Protein AF-A0A2V7K7S3-F1 (afdb_monomer_lite)

pLDDT: mean 82.84, std 8.07, range [49.12, 89.88]

Structure (mmCIF, N/CA/C/O backbone):
data_AF-A0A2V7K7S3-F1
#
_entry.id   AF-A0A2V7K7S3-F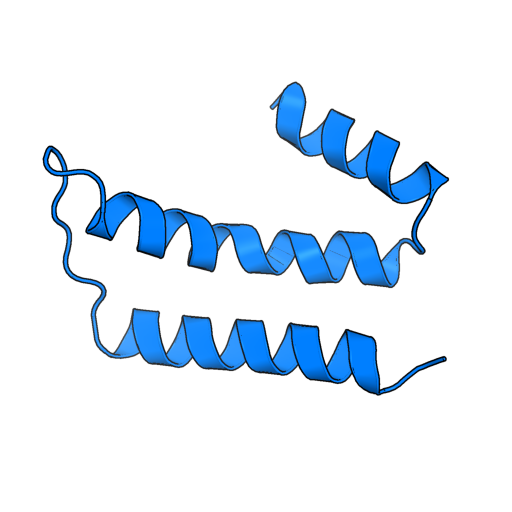1
#
loop_
_atom_site.group_PDB
_atom_site.id
_atom_site.type_symbol
_atom_site.label_atom_id
_atom_site.label_alt_id
_atom_site.label_comp_id
_atom_site.label_asym_id
_atom_site.label_entity_id
_atom_site.label_seq_id
_atom_site.pdbx_PDB_ins_code
_atom_site.Cartn_x
_atom_site.Cartn_y
_atom_site.Cartn_z
_atom_site.occupancy
_atom_site.B_iso_or_equiv
_atom_site.auth_seq_id
_atom_site.auth_comp_id
_atom_site.auth_asym_id
_atom_site.auth_atom_id
_atom_site.pdbx_PDB_model_num
ATOM 1 N N . MET A 1 1 ? 12.453 2.729 14.043 1.00 55.81 1 MET A N 1
ATOM 2 C CA . MET A 1 1 ? 11.496 3.518 13.234 1.00 55.81 1 MET A CA 1
ATOM 3 C C . MET A 1 1 ? 10.641 4.384 14.150 1.00 55.81 1 MET A C 1
ATOM 5 O O . MET A 1 1 ? 9.648 3.904 14.677 1.00 55.81 1 MET A O 1
ATOM 9 N N . LEU A 1 2 ? 11.045 5.635 14.399 1.00 63.19 2 LEU A N 1
ATOM 10 C CA . LEU A 1 2 ? 10.338 6.491 15.359 1.00 63.19 2 LEU A CA 1
ATOM 11 C C . LEU A 1 2 ? 8.972 6.949 14.821 1.00 63.19 2 LEU A C 1
ATOM 13 O O . LEU A 1 2 ? 8.016 6.997 15.578 1.00 63.19 2 LEU A O 1
ATOM 17 N N . ILE A 1 3 ? 8.849 7.216 13.517 1.00 76.00 3 ILE A N 1
ATOM 18 C CA . ILE A 1 3 ? 7.623 7.786 12.931 1.00 76.00 3 ILE A CA 1
ATOM 19 C C . ILE A 1 3 ? 6.581 6.708 12.599 1.00 76.00 3 ILE A C 1
ATOM 21 O O . ILE A 1 3 ? 5.415 6.898 12.918 1.00 76.00 3 ILE A O 1
ATOM 25 N N . GLY A 1 4 ? 6.978 5.554 12.049 1.00 79.94 4 GLY A N 1
ATOM 26 C CA . GLY A 1 4 ? 6.036 4.480 11.685 1.00 79.94 4 GLY A CA 1
ATOM 27 C C . GLY A 1 4 ? 5.286 3.897 12.890 1.00 79.94 4 GLY A C 1
ATOM 28 O O . GLY A 1 4 ? 4.059 3.922 12.940 1.00 79.94 4 GLY A O 1
ATOM 29 N N . HIS A 1 5 ? 6.011 3.456 13.926 1.00 82.56 5 HIS A N 1
ATOM 30 C CA . HIS A 1 5 ? 5.383 2.903 15.136 1.00 82.56 5 HIS A CA 1
ATOM 31 C C . HIS A 1 5 ? 4.622 3.950 15.962 1.00 82.56 5 HIS A C 1
ATOM 33 O O . HIS A 1 5 ? 3.605 3.619 16.576 1.00 82.56 5 HIS A O 1
ATOM 39 N N . THR A 1 6 ? 5.077 5.209 15.964 1.00 86.94 6 THR A N 1
ATOM 40 C CA . THR A 1 6 ? 4.361 6.311 16.631 1.00 86.94 6 THR A CA 1
ATOM 41 C C . THR A 1 6 ? 3.097 6.693 15.865 1.00 86.94 6 THR A C 1
ATOM 43 O O . THR A 1 6 ? 2.056 6.899 16.480 1.00 86.94 6 THR A O 1
ATOM 46 N N . GLY A 1 7 ? 3.149 6.711 14.530 1.00 83.44 7 GLY A N 1
ATOM 47 C CA . GLY A 1 7 ? 1.993 6.933 13.662 1.00 83.44 7 GLY A CA 1
ATOM 48 C C . GLY A 1 7 ? 0.932 5.847 13.829 1.00 83.44 7 GLY A C 1
ATOM 49 O O . GLY A 1 7 ? -0.241 6.169 13.993 1.00 83.44 7 GLY A O 1
ATOM 50 N N . MET A 1 8 ? 1.337 4.575 13.911 1.00 85.25 8 MET A N 1
ATOM 51 C CA . MET A 1 8 ? 0.416 3.477 14.231 1.00 85.25 8 MET A CA 1
ATOM 52 C C . MET A 1 8 ? -0.190 3.620 15.634 1.00 85.25 8 MET A C 1
ATOM 54 O O . MET A 1 8 ? -1.397 3.464 15.789 1.00 85.25 8 MET A O 1
ATOM 58 N N . ASN A 1 9 ? 0.604 3.980 16.650 1.00 86.62 9 ASN A N 1
ATOM 59 C CA . ASN A 1 9 ? 0.085 4.239 18.001 1.00 86.62 9 ASN A CA 1
ATOM 60 C C . ASN A 1 9 ? -0.906 5.411 18.044 1.00 86.62 9 ASN A C 1
ATOM 62 O O . ASN A 1 9 ? -1.886 5.363 18.785 1.00 86.62 9 ASN A O 1
ATOM 66 N N . TYR A 1 10 ? -0.672 6.453 17.246 1.00 87.88 10 TYR A N 1
ATOM 67 C CA . TYR A 1 10 ? -1.611 7.559 17.096 1.00 87.88 10 TYR A CA 1
ATOM 68 C C . TYR A 1 10 ? -2.895 7.104 16.394 1.00 87.88 10 TYR A C 1
ATOM 70 O O . TYR A 1 10 ? -3.986 7.366 16.892 1.00 87.88 10 TYR A O 1
ATOM 78 N N . ALA A 1 11 ? -2.781 6.357 15.293 1.00 85.44 11 ALA A N 1
ATOM 79 C CA . ALA A 1 11 ? -3.925 5.837 14.551 1.00 85.44 11 ALA A CA 1
ATOM 80 C C . ALA A 1 11 ? -4.800 4.903 15.404 1.00 85.44 11 ALA A C 1
ATOM 82 O O . ALA A 1 11 ? -6.021 4.970 15.313 1.00 85.44 11 ALA A O 1
ATOM 83 N N . LEU A 1 12 ? -4.204 4.108 16.300 1.00 87.44 12 LEU A N 1
ATOM 84 C CA . LEU A 1 12 ? -4.929 3.247 17.245 1.00 87.44 12 LEU A CA 1
ATOM 85 C C . LEU A 1 12 ? -5.817 4.013 18.238 1.00 87.44 12 LEU A C 1
ATOM 87 O O . LEU A 1 12 ? -6.729 3.421 18.810 1.00 87.44 12 LEU A O 1
ATOM 91 N N . ARG A 1 13 ? -5.585 5.317 18.450 1.00 86.69 13 ARG A N 1
ATOM 92 C CA . ARG A 1 13 ? -6.477 6.151 19.274 1.00 86.69 13 ARG A CA 1
ATOM 93 C C . ARG A 1 13 ? -7.786 6.506 18.565 1.00 86.69 13 ARG A C 1
ATOM 95 O O . ARG A 1 13 ? -8.746 6.840 19.248 1.00 86.69 13 ARG A O 1
ATOM 102 N N . TYR A 1 14 ? -7.822 6.441 17.232 1.00 84.38 14 TYR A N 1
ATOM 103 C CA . TYR A 1 14 ? -8.972 6.851 16.412 1.00 84.38 14 TYR A CA 1
ATOM 104 C C . TYR A 1 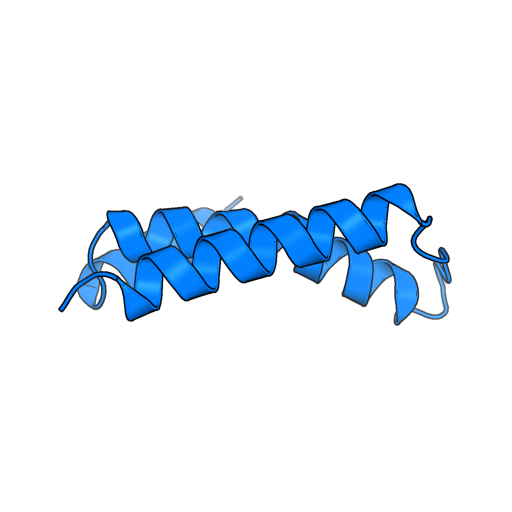14 ? -9.585 5.697 15.607 1.00 84.38 14 TYR A C 1
ATOM 106 O O . TYR A 1 14 ? -10.765 5.745 15.273 1.00 84.38 14 TYR A O 1
ATOM 114 N N . PHE A 1 15 ? -8.810 4.650 15.319 1.00 84.25 15 PHE A N 1
ATOM 115 C CA . PHE A 1 15 ? -9.211 3.509 14.503 1.00 84.25 15 PHE A CA 1
ATOM 116 C C . PHE A 1 15 ? -8.986 2.188 15.237 1.00 84.25 15 PHE A C 1
ATOM 118 O O . PHE A 1 15 ? -8.097 2.048 16.077 1.00 84.25 15 PHE A O 1
ATOM 125 N N . ARG A 1 16 ? -9.775 1.172 14.876 1.00 84.75 16 ARG A N 1
ATOM 126 C CA . ARG A 1 16 ? -9.627 -0.183 15.413 1.00 84.75 16 ARG A CA 1
ATOM 127 C C . ARG A 1 16 ? -8.287 -0.787 14.976 1.00 84.75 16 ARG A C 1
ATOM 129 O O . ARG A 1 16 ? -7.834 -0.565 13.855 1.00 84.75 16 ARG A O 1
ATOM 136 N N . ALA A 1 17 ? -7.694 -1.622 15.831 1.00 85.62 17 ALA A N 1
ATOM 137 C CA . ALA A 1 17 ? -6.411 -2.274 15.555 1.00 85.62 17 ALA A CA 1
ATOM 138 C C . ALA A 1 17 ? -6.379 -3.043 14.226 1.00 85.62 17 ALA A C 1
ATOM 140 O O . ALA A 1 17 ? -5.377 -3.006 13.517 1.00 85.62 17 ALA A O 1
ATOM 141 N N . THR A 1 18 ? -7.493 -3.676 13.850 1.00 84.81 18 THR A N 1
ATOM 142 C CA . THR A 1 18 ? -7.636 -4.364 12.562 1.00 84.81 18 THR A CA 1
ATOM 143 C C . THR A 1 18 ? -7.452 -3.406 11.385 1.00 84.81 18 THR A C 1
ATOM 145 O O . THR A 1 18 ? -6.686 -3.705 10.477 1.00 84.81 18 THR A O 1
ATOM 148 N N . THR A 1 19 ? -8.080 -2.230 11.429 1.00 83.81 19 THR A N 1
ATOM 149 C CA . THR A 1 19 ? -7.978 -1.207 10.380 1.00 83.81 19 THR A CA 1
ATOM 150 C C . THR A 1 19 ? -6.559 -0.661 10.262 1.00 83.81 19 THR A C 1
ATOM 152 O O . THR A 1 19 ? -6.032 -0.561 9.158 1.00 83.81 19 THR A O 1
ATOM 155 N N . VAL A 1 20 ? -5.913 -0.360 11.394 1.00 86.69 20 VAL A N 1
ATOM 156 C CA . VAL A 1 20 ? -4.538 0.167 11.411 1.00 86.69 20 VAL A CA 1
ATOM 157 C C . VAL A 1 20 ? -3.548 -0.858 10.850 1.00 86.69 20 VAL A C 1
ATOM 159 O O . VAL A 1 20 ? -2.703 -0.510 10.030 1.00 86.69 20 VAL A O 1
ATOM 162 N N . ASN A 1 21 ? -3.679 -2.132 11.234 1.00 85.94 21 ASN A N 1
ATOM 163 C CA . ASN A 1 21 ? -2.794 -3.195 10.757 1.00 85.94 21 ASN A CA 1
ATOM 164 C C . ASN A 1 21 ? -2.999 -3.506 9.266 1.00 85.94 21 ASN A C 1
ATOM 166 O O . ASN A 1 21 ? -2.041 -3.760 8.543 1.00 85.94 21 ASN A O 1
ATOM 170 N N . VAL A 1 22 ? -4.246 -3.458 8.793 1.00 86.12 22 VAL A N 1
ATOM 171 C CA . VAL A 1 22 ? -4.559 -3.638 7.372 1.00 86.12 22 VAL A CA 1
ATOM 172 C C . VAL A 1 22 ? -4.034 -2.464 6.542 1.00 86.12 22 VAL A C 1
ATOM 174 O O . VAL A 1 22 ? -3.461 -2.687 5.481 1.00 86.12 22 VAL A O 1
ATOM 177 N N . ALA A 1 23 ? -4.135 -1.228 7.035 1.00 85.06 23 ALA A N 1
ATOM 178 C CA . ALA A 1 23 ? -3.555 -0.064 6.366 1.00 85.06 23 ALA A CA 1
ATOM 179 C C . ALA A 1 23 ? -2.019 -0.140 6.267 1.00 85.06 23 ALA A C 1
ATOM 181 O O . ALA A 1 23 ? -1.455 0.270 5.254 1.00 85.06 23 ALA A O 1
ATOM 182 N N . ALA A 1 24 ? -1.344 -0.719 7.268 1.00 86.81 24 ALA A N 1
ATOM 183 C CA . ALA A 1 24 ? 0.108 -0.917 7.246 1.00 86.81 24 ALA A CA 1
ATOM 184 C C . ALA A 1 24 ? 0.572 -1.867 6.121 1.00 86.81 24 ALA A C 1
ATOM 186 O O . ALA A 1 24 ? 1.655 -1.691 5.569 1.00 86.81 24 ALA A O 1
ATOM 187 N N . LEU A 1 25 ? -0.268 -2.815 5.680 1.00 85.75 25 LEU A N 1
ATOM 188 C CA . LEU A 1 25 ? 0.030 -3.649 4.502 1.00 85.75 25 LEU A CA 1
ATOM 189 C C . LEU A 1 25 ? 0.157 -2.829 3.207 1.00 85.75 25 LEU A C 1
ATOM 191 O O . LEU A 1 25 ? 0.730 -3.317 2.236 1.00 85.75 25 LEU A O 1
ATOM 195 N N . GLY A 1 26 ? -0.343 -1.590 3.184 1.00 86.50 26 GLY A N 1
ATOM 196 C CA . GLY A 1 26 ? -0.189 -0.659 2.068 1.00 86.50 26 GLY A CA 1
ATOM 197 C C . GLY A 1 26 ? 1.212 -0.048 1.940 1.00 86.50 26 GLY A C 1
ATOM 198 O O . GLY A 1 26 ? 1.531 0.483 0.877 1.00 86.50 26 GLY A O 1
ATOM 199 N N . GLU A 1 27 ? 2.071 -0.140 2.961 1.00 88.75 27 GLU A N 1
ATOM 200 C CA . GLU A 1 27 ? 3.446 0.386 2.927 1.00 88.75 27 GLU A CA 1
ATOM 201 C C . GLU A 1 27 ? 4.275 -0.078 1.711 1.00 88.75 27 GLU A C 1
ATOM 203 O O . GLU A 1 27 ? 4.821 0.786 1.024 1.00 88.75 27 GLU A O 1
ATOM 208 N N . PRO A 1 28 ? 4.357 -1.377 1.358 1.00 85.38 28 PRO A N 1
ATOM 209 C CA . PRO A 1 28 ? 5.081 -1.824 0.162 1.00 85.38 28 PRO A CA 1
ATOM 210 C C . PRO A 1 28 ? 4.492 -1.284 -1.148 1.00 85.38 28 PRO A C 1
ATOM 212 O O . PRO A 1 28 ? 5.229 -1.040 -2.107 1.00 85.38 28 PRO A O 1
ATOM 215 N N . VAL A 1 29 ? 3.174 -1.062 -1.198 1.00 87.88 29 VAL A N 1
ATOM 216 C CA . VAL A 1 29 ? 2.502 -0.475 -2.367 1.00 87.88 29 VAL A CA 1
ATOM 217 C C . VAL A 1 29 ? 2.893 0.994 -2.499 1.00 87.88 29 VAL A C 1
ATOM 219 O O . VAL A 1 29 ? 3.340 1.417 -3.563 1.00 87.88 29 VAL A O 1
ATOM 222 N N . GLY A 1 30 ? 2.811 1.756 -1.403 1.00 85.69 30 GLY A N 1
ATOM 223 C CA . GLY A 1 30 ? 3.258 3.148 -1.354 1.00 85.69 30 GLY A CA 1
ATOM 224 C C . GLY A 1 30 ? 4.746 3.294 -1.677 1.00 85.69 30 GLY A C 1
ATOM 225 O O . GLY A 1 30 ? 5.118 4.157 -2.468 1.00 85.69 30 GLY A O 1
ATOM 226 N N . ALA A 1 31 ? 5.590 2.406 -1.149 1.00 87.56 31 ALA A N 1
ATOM 227 C CA . ALA A 1 31 ? 7.019 2.376 -1.445 1.00 87.56 31 ALA A CA 1
ATOM 228 C C . ALA A 1 31 ? 7.294 2.126 -2.935 1.00 87.56 31 ALA A C 1
ATOM 230 O O . ALA A 1 31 ? 8.126 2.814 -3.518 1.00 87.56 31 ALA A O 1
ATOM 231 N N . SER A 1 32 ? 6.554 1.209 -3.568 1.00 87.12 32 SER A N 1
ATOM 232 C CA . SER A 1 32 ? 6.674 0.934 -5.008 1.00 87.12 32 SER A CA 1
ATOM 233 C C . SER A 1 32 ? 6.256 2.136 -5.861 1.00 87.12 32 SER A C 1
ATOM 235 O O . SER A 1 32 ? 6.914 2.456 -6.848 1.00 87.12 32 SER A O 1
ATOM 237 N N . VAL A 1 33 ? 5.192 2.846 -5.466 1.00 86.69 33 VAL A N 1
ATOM 238 C CA . VAL A 1 33 ? 4.742 4.073 -6.148 1.00 86.69 33 VAL A CA 1
ATOM 239 C C . VAL A 1 33 ? 5.771 5.195 -6.004 1.00 86.69 33 VAL A C 1
ATOM 241 O O . VAL A 1 33 ? 6.066 5.881 -6.979 1.00 86.69 33 VAL A O 1
ATOM 244 N N . ILE A 1 34 ? 6.349 5.371 -4.812 1.00 86.94 34 ILE A N 1
ATOM 245 C CA . ILE A 1 34 ? 7.408 6.361 -4.581 1.00 86.94 34 ILE A CA 1
ATOM 246 C C . ILE A 1 34 ? 8.657 6.000 -5.392 1.00 86.94 34 ILE A C 1
ATOM 248 O O . ILE A 1 34 ? 9.216 6.876 -6.042 1.00 86.94 34 ILE A O 1
ATOM 252 N N . ALA A 1 35 ? 9.074 4.732 -5.408 1.00 87.06 35 ALA A N 1
ATOM 253 C CA . ALA A 1 35 ? 10.225 4.276 -6.191 1.00 87.06 35 ALA A CA 1
ATOM 254 C C . ALA A 1 35 ? 10.048 4.528 -7.698 1.00 87.06 35 ALA A C 1
ATOM 256 O O . ALA A 1 35 ? 11.010 4.881 -8.382 1.00 87.06 35 ALA A O 1
ATOM 257 N N . TRP A 1 36 ? 8.813 4.414 -8.190 1.00 85.12 36 TRP A N 1
ATOM 258 C CA . TRP A 1 36 ? 8.463 4.752 -9.565 1.00 85.12 36 TRP A CA 1
ATOM 259 C C . TRP A 1 36 ? 8.463 6.268 -9.830 1.00 85.12 36 TRP A C 1
ATOM 261 O O . TRP A 1 36 ? 8.962 6.711 -10.861 1.00 85.12 36 TRP A O 1
ATOM 271 N N . LEU A 1 37 ? 7.924 7.072 -8.904 1.00 85.56 37 LEU A N 1
ATOM 272 C CA . LEU A 1 37 ? 7.780 8.525 -9.062 1.00 85.56 37 LEU A CA 1
ATOM 273 C C . LEU A 1 37 ? 9.087 9.296 -8.820 1.00 85.56 37 LEU A C 1
ATOM 275 O O . LEU A 1 37 ? 9.266 10.390 -9.355 1.00 85.56 37 LEU A O 1
ATOM 279 N N . VAL A 1 38 ? 9.994 8.763 -7.998 1.00 88.88 38 VAL A N 1
ATOM 280 C CA . VAL A 1 38 ? 11.270 9.408 -7.683 1.00 88.88 38 VAL A CA 1
ATOM 281 C C . VAL A 1 38 ? 12.202 9.302 -8.897 1.00 88.88 38 VAL A C 1
ATOM 283 O O . VAL A 1 38 ? 12.665 8.204 -9.219 1.00 88.88 38 VAL A O 1
ATOM 286 N N . PRO A 1 39 ? 12.568 10.432 -9.534 1.00 72.56 39 PRO A N 1
ATOM 287 C CA . PRO A 1 39 ? 13.351 10.429 -10.771 1.00 72.56 39 PRO A CA 1
ATOM 288 C C . PRO A 1 39 ? 14.785 9.914 -10.583 1.00 72.56 39 PRO A C 1
ATOM 290 O O . PRO A 1 39 ? 15.431 9.544 -11.555 1.00 72.56 39 PRO A O 1
ATOM 293 N N . ALA A 1 40 ? 15.283 9.873 -9.343 1.00 80.06 40 ALA A N 1
ATOM 294 C CA . ALA A 1 40 ? 16.597 9.324 -9.013 1.00 80.06 40 ALA A CA 1
ATOM 295 C C . ALA A 1 40 ? 16.645 7.783 -9.009 1.00 80.06 40 ALA A C 1
ATOM 297 O O . ALA A 1 40 ? 17.731 7.224 -9.124 1.00 80.06 40 ALA A O 1
ATOM 298 N N . ILE A 1 41 ? 15.499 7.108 -8.846 1.00 80.12 41 ILE A N 1
ATOM 299 C CA . ILE A 1 41 ? 15.406 5.640 -8.787 1.00 80.12 41 ILE A CA 1
ATOM 300 C C . ILE A 1 41 ? 14.741 5.111 -10.062 1.00 80.12 41 ILE A C 1
ATOM 302 O O . ILE A 1 41 ? 15.269 4.189 -10.673 1.00 80.12 41 ILE A O 1
ATOM 306 N N . HIS A 1 42 ? 13.629 5.727 -10.488 1.00 76.44 42 HIS A N 1
ATOM 307 C CA . HIS A 1 42 ? 12.898 5.426 -11.728 1.00 76.44 42 HIS A CA 1
ATOM 308 C C . HIS A 1 42 ? 12.714 3.914 -11.985 1.00 76.44 42 HIS A C 1
ATOM 310 O O . HIS A 1 42 ? 12.784 3.428 -13.120 1.00 76.44 42 HIS A O 1
ATOM 316 N N . GLU A 1 43 ? 12.488 3.154 -10.912 1.00 78.81 43 GLU A N 1
ATOM 317 C CA . GLU A 1 43 ? 12.359 1.705 -10.988 1.00 78.81 43 GLU A CA 1
ATOM 318 C C . GLU A 1 43 ? 10.931 1.370 -11.408 1.00 78.81 43 GLU A C 1
ATOM 320 O O . GLU A 1 43 ? 9.963 1.666 -10.704 1.00 78.81 43 GLU A O 1
ATOM 325 N N . VAL A 1 44 ? 10.788 0.808 -12.610 1.00 81.56 44 VAL A N 1
ATOM 326 C CA . VAL A 1 44 ? 9.476 0.458 -13.151 1.00 81.56 44 VAL A CA 1
ATOM 327 C C . VAL A 1 44 ? 8.965 -0.770 -12.396 1.00 81.56 44 VAL A C 1
ATOM 329 O O . VAL A 1 44 ? 9.600 -1.826 -12.467 1.00 81.56 44 VAL A O 1
ATOM 332 N N . PRO A 1 45 ? 7.826 -0.674 -11.686 1.00 80.31 45 PRO A N 1
ATOM 333 C CA . PRO A 1 45 ? 7.281 -1.812 -10.967 1.00 80.31 45 PRO A CA 1
ATOM 334 C C . PRO A 1 45 ? 6.953 -2.927 -11.963 1.00 80.31 45 PRO A C 1
ATOM 336 O O . PRO A 1 45 ? 6.200 -2.733 -12.919 1.00 80.31 45 PRO A O 1
ATOM 339 N N . GLY A 1 46 ? 7.542 -4.104 -11.747 1.00 86.56 46 GLY A N 1
ATOM 340 C CA . GLY A 1 46 ? 7.292 -5.278 -12.577 1.00 86.56 46 GLY A CA 1
ATOM 341 C C . GLY A 1 46 ?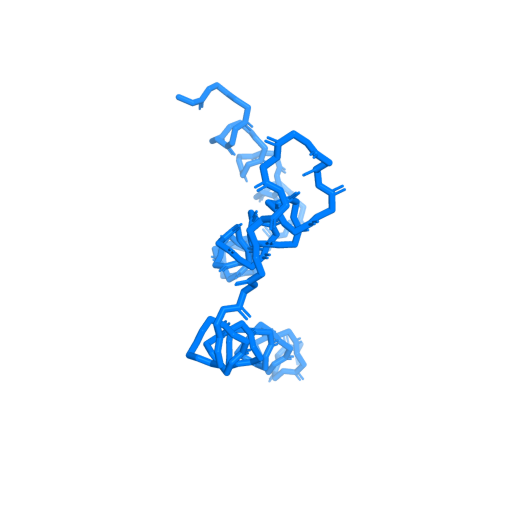 5.839 -5.752 -12.485 1.00 86.56 46 GLY A C 1
ATOM 342 O O . GLY A 1 46 ? 5.112 -5.414 -11.550 1.00 86.56 46 GLY A O 1
ATOM 343 N N . VAL A 1 47 ? 5.420 -6.592 -13.436 1.00 85.88 47 VAL A N 1
ATOM 344 C CA . VAL A 1 47 ? 4.044 -7.128 -13.501 1.00 85.88 47 VAL A CA 1
ATOM 345 C C . VAL A 1 47 ? 3.629 -7.781 -12.178 1.00 85.88 47 VAL A C 1
ATOM 347 O O . VAL A 1 47 ? 2.530 -7.543 -11.693 1.00 85.88 47 VAL A O 1
ATOM 350 N N . THR A 1 48 ? 4.531 -8.529 -11.541 1.00 86.00 48 THR A N 1
ATOM 351 C CA . THR A 1 48 ? 4.303 -9.164 -10.235 1.00 86.00 48 THR A CA 1
ATOM 352 C C . THR A 1 48 ? 4.083 -8.153 -9.109 1.00 86.00 48 THR A C 1
ATOM 354 O O . THR A 1 48 ? 3.195 -8.356 -8.283 1.00 86.00 48 THR A O 1
ATOM 357 N N . THR A 1 49 ? 4.831 -7.046 -9.092 1.00 86.50 49 THR A N 1
ATOM 358 C CA . THR A 1 49 ? 4.661 -5.946 -8.129 1.00 86.50 49 THR A CA 1
ATOM 359 C C . THR A 1 49 ? 3.314 -5.260 -8.313 1.00 86.50 49 THR A C 1
ATOM 361 O O . THR A 1 49 ? 2.622 -4.990 -7.334 1.00 86.50 49 THR A O 1
ATOM 364 N N . VAL A 1 50 ? 2.899 -5.030 -9.561 1.00 86.88 50 VAL A N 1
ATOM 365 C CA . VAL A 1 50 ? 1.594 -4.432 -9.871 1.00 86.88 50 VAL A CA 1
ATOM 366 C C . VAL A 1 50 ? 0.457 -5.365 -9.452 1.00 86.88 50 VAL A C 1
ATOM 368 O O . VAL A 1 50 ? -0.457 -4.937 -8.750 1.00 86.88 50 VAL A O 1
ATOM 371 N N . THR A 1 51 ? 0.520 -6.651 -9.811 1.00 89.38 51 THR A N 1
ATOM 372 C CA . THR A 1 51 ? -0.500 -7.635 -9.419 1.00 89.38 51 THR A CA 1
ATOM 373 C C . THR A 1 51 ? -0.565 -7.804 -7.900 1.00 89.38 51 THR A C 1
ATOM 375 O O . THR A 1 51 ? -1.657 -7.813 -7.334 1.00 89.38 51 THR A O 1
ATOM 378 N N . GLY A 1 52 ? 0.585 -7.872 -7.223 1.00 87.62 52 GLY A N 1
ATOM 379 C CA . GLY A 1 52 ? 0.661 -7.918 -5.763 1.00 87.62 52 GLY A CA 1
ATOM 380 C C . GLY A 1 52 ? 0.084 -6.660 -5.109 1.00 87.62 52 GLY A C 1
ATOM 381 O O . GLY A 1 52 ? -0.700 -6.765 -4.170 1.00 87.62 52 GLY A O 1
ATOM 382 N N . GLY A 1 53 ? 0.392 -5.477 -5.646 1.00 88.75 53 GLY A N 1
ATOM 383 C CA . GLY A 1 53 ? -0.158 -4.210 -5.169 1.00 88.75 53 GLY A CA 1
ATOM 384 C C . GLY A 1 53 ? -1.677 -4.133 -5.311 1.00 88.75 53 GLY A C 1
ATOM 385 O O . GLY A 1 53 ? -2.358 -3.744 -4.365 1.00 88.75 53 GLY A O 1
ATOM 386 N N . ILE A 1 54 ? -2.226 -4.585 -6.444 1.00 89.88 54 ILE A N 1
ATOM 387 C CA . ILE A 1 54 ? -3.679 -4.679 -6.653 1.00 89.88 54 ILE A CA 1
ATOM 388 C C . ILE 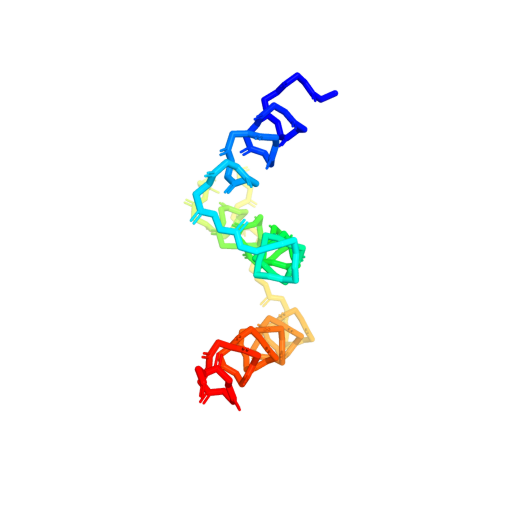A 1 54 ? -4.313 -5.639 -5.638 1.00 89.88 54 ILE A C 1
ATOM 390 O O . ILE A 1 54 ? -5.326 -5.296 -5.035 1.00 89.88 54 ILE A O 1
ATOM 394 N N . LEU A 1 55 ? -3.713 -6.811 -5.401 1.00 89.06 55 LEU A N 1
ATOM 395 C CA . LEU A 1 55 ? -4.212 -7.775 -4.413 1.00 89.06 55 LEU A CA 1
ATOM 396 C C . LEU A 1 55 ? -4.228 -7.197 -2.992 1.00 89.06 55 LEU A C 1
ATOM 398 O O . LEU A 1 55 ? -5.208 -7.379 -2.271 1.00 89.06 55 LEU A O 1
ATOM 402 N N . VAL A 1 56 ? -3.179 -6.470 -2.603 1.00 88.31 56 VAL A N 1
ATOM 403 C CA . VAL A 1 56 ? -3.111 -5.787 -1.303 1.00 88.31 56 VAL A CA 1
ATOM 404 C C . VAL A 1 56 ? -4.197 -4.717 -1.195 1.00 88.31 56 VAL A C 1
ATOM 406 O O . VAL A 1 56 ? -4.933 -4.698 -0.211 1.00 88.31 56 VAL A O 1
ATOM 409 N N . LEU A 1 57 ? -4.355 -3.868 -2.215 1.00 86.81 57 LEU A N 1
ATOM 410 C CA . LEU A 1 57 ? -5.388 -2.827 -2.236 1.00 86.81 57 LEU A CA 1
ATOM 411 C C . LEU A 1 57 ? -6.803 -3.418 -2.172 1.00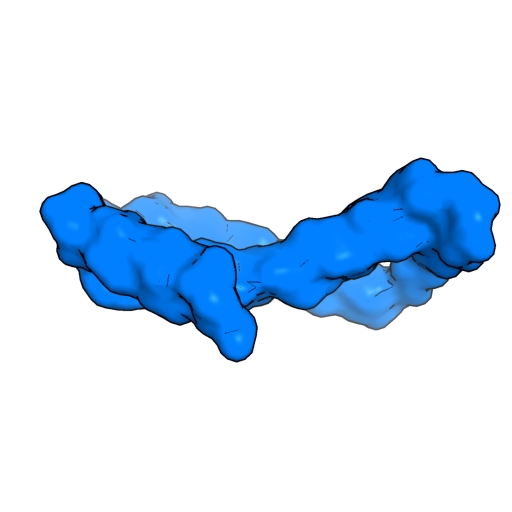 86.81 57 LEU A C 1
ATOM 413 O O . LEU A 1 57 ? -7.645 -2.905 -1.437 1.00 86.81 57 LEU A O 1
ATOM 417 N N . LEU A 1 58 ? -7.053 -4.523 -2.879 1.00 88.00 58 LEU A N 1
ATOM 418 C CA . LEU A 1 58 ? -8.316 -5.259 -2.800 1.00 88.00 58 LEU A CA 1
ATOM 419 C C . LEU A 1 58 ? -8.548 -5.839 -1.400 1.00 88.00 58 LEU A C 1
ATOM 421 O O . LEU A 1 58 ? -9.653 -5.729 -0.874 1.00 88.00 58 LEU A O 1
ATOM 425 N N . GLY A 1 59 ? -7.519 -6.413 -0.772 1.00 84.50 59 GLY A N 1
ATOM 426 C CA . GLY A 1 59 ? -7.595 -6.912 0.603 1.00 84.50 59 GLY A CA 1
ATOM 427 C C . GLY A 1 59 ? -7.935 -5.811 1.611 1.00 84.50 59 GLY A C 1
ATOM 428 O O . GLY A 1 59 ? -8.795 -6.007 2.472 1.00 84.50 59 GLY A O 1
ATOM 429 N N . ILE A 1 60 ? -7.329 -4.629 1.460 1.00 86.12 60 ILE A N 1
ATOM 430 C CA . ILE A 1 60 ? -7.628 -3.448 2.281 1.00 86.12 60 ILE A CA 1
ATOM 431 C C . ILE A 1 60 ? -9.072 -2.992 2.053 1.00 86.12 60 ILE A C 1
ATOM 433 O O . ILE A 1 60 ? -9.817 -2.834 3.019 1.00 86.12 60 ILE A O 1
ATOM 437 N N . ALA A 1 61 ? -9.492 -2.835 0.794 1.00 85.06 61 ALA A N 1
ATOM 438 C CA . ALA A 1 61 ? -10.840 -2.393 0.441 1.00 85.06 61 ALA A CA 1
ATOM 439 C C . ALA A 1 61 ? -11.923 -3.351 0.960 1.00 85.06 61 ALA A C 1
ATOM 441 O O . ALA A 1 61 ? -12.918 -2.902 1.524 1.00 85.06 61 ALA A O 1
ATOM 442 N N . MET A 1 62 ? -11.715 -4.666 0.841 1.00 84.69 62 MET A N 1
ATOM 443 C CA . MET A 1 62 ? -12.633 -5.670 1.386 1.00 84.69 62 MET A CA 1
ATOM 444 C C . MET A 1 62 ? -12.665 -5.658 2.915 1.00 84.69 62 MET A C 1
ATOM 446 O O . MET A 1 62 ? -13.734 -5.791 3.503 1.00 84.69 62 MET A O 1
ATOM 450 N N . SER A 1 63 ? -11.520 -5.475 3.575 1.00 81.94 63 SER A N 1
ATOM 451 C CA . SER A 1 63 ? -11.482 -5.383 5.036 1.00 81.94 63 SER A CA 1
ATOM 452 C C . SER A 1 63 ? -12.160 -4.119 5.565 1.00 81.94 63 SER A C 1
ATOM 454 O O . SER A 1 63 ? -12.653 -4.145 6.691 1.00 81.94 63 SER A O 1
ATOM 456 N N . LEU A 1 64 ? -12.158 -3.029 4.790 1.00 78.38 64 LEU A N 1
ATOM 457 C CA . LEU A 1 64 ? -12.825 -1.776 5.141 1.00 78.38 64 LEU A CA 1
ATOM 458 C C . LEU A 1 64 ? -14.328 -1.817 4.822 1.00 78.38 64 LEU A C 1
ATOM 460 O O . LEU A 1 64 ? -15.129 -1.358 5.623 1.00 78.38 64 LEU A O 1
ATOM 464 N N . GLY A 1 65 ? -14.713 -2.383 3.673 1.00 71.81 65 GLY A N 1
ATOM 465 C CA . GLY A 1 65 ? -16.109 -2.463 3.228 1.00 71.81 65 GLY A CA 1
ATOM 466 C C . GLY A 1 65 ? -16.895 -3.644 3.803 1.00 71.81 65 GLY A C 1
ATOM 467 O O . GLY A 1 65 ? -18.120 -3.640 3.774 1.00 71.81 65 GLY A O 1
ATOM 468 N N . GLY A 1 66 ? -16.211 -4.664 4.323 1.00 65.69 66 GLY A N 1
ATOM 469 C CA . GLY A 1 66 ? -16.848 -5.872 4.837 1.00 65.69 66 GLY A CA 1
ATOM 470 C C . GLY A 1 66 ? -17.449 -5.737 6.234 1.00 65.69 66 GLY A C 1
ATOM 471 O O . GLY A 1 66 ? -18.197 -6.636 6.615 1.00 65.69 66 GLY A O 1
ATOM 472 N N . ARG A 1 67 ? -17.101 -4.697 7.013 1.00 55.75 67 ARG A N 1
ATOM 473 C CA . ARG A 1 67 ? -17.532 -4.535 8.416 1.00 55.75 67 ARG A CA 1
ATOM 474 C C . ARG A 1 67 ? -17.533 -3.066 8.874 1.00 55.75 67 ARG A C 1
ATOM 476 O O . ARG A 1 67 ? -16.530 -2.593 9.409 1.00 55.75 67 ARG A O 1
ATOM 483 N N . GLU A 1 68 ? -18.688 -2.416 8.760 1.00 49.12 68 GLU A N 1
ATOM 484 C CA . GLU A 1 68 ? -19.347 -1.855 9.952 1.00 49.12 68 GLU A CA 1
ATOM 485 C C . GLU A 1 68 ? -20.414 -2.854 10.411 1.00 49.12 68 GLU A C 1
ATOM 487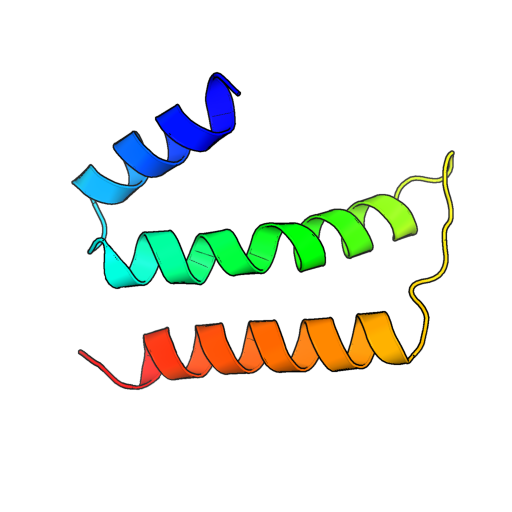 O O . GLU A 1 68 ? -21.136 -3.373 9.528 1.00 49.12 68 GLU A O 1
#

Sequence (68 aa):
MLIGHTGMNYALRYFRATTVNVAALGEPVGASVIAWLVPAIHEVPGVTTVTGGILVLLGIAMSLGGRE

Secondary structure (DSSP, 8-state):
-HHHHHHHHHHTTTS-HHHHHHHHTTHHHHHHHHHHH-TTT--PPPHHHHHHHHHHHHHHHHHHHS--

Radius of gyration: 13.99 Å; chains: 1; bounding box: 36×20×33 Å

Foldseek 3Di:
DVCLVVVLVVVVVPDPNLLSVLVVLCVLVVVQVCLCVPPVNVDHQDPVSVVVNVVSVVSNVCSVVVDD